Protein AF-A0A2E2HE03-F1 (afdb_monomer)

pLDDT: mean 83.87, std 8.41, range [56.28, 93.88]

Radius of gyration: 14.56 Å; Cα contacts (8 Å, |Δi|>4): 73; chains: 1; bounding box: 34×22×46 Å

Nearest PDB structures (foldseek):
  8pwn-assembly1_A  TM=5.658E-01  e=1.787E+00  Homo sapiens
  6dg6-assembly4_D  TM=5.051E-01  e=2.640E+00  synthetic construct
  5k2a-assembly1_A  TM=6.030E-01  e=4.874E+00  unclassified
  6jzh-assembly1_A  TM=5.263E-01  e=4.610E+00  Homo sapiens

Foldseek 3Di:
DVVVVVVLVVLVVVLVVLVVQLVVLVVQLVPPPDPVSVVVSLVSNLVSLVVVLVCLVVLCPDADVVLSVQLNVLSVVSNDPDQDPVSNVVSVVSNVVSVVNSD

Mean predicted aligned error: 5.61 Å

Secondary structure (DSSP, 8-state):
-HHHHHHHHHHHHHHHHHHHHHHHHHHHHHH-SSHHHHHHHHHHHHHHHHHHHHTHHHHSSSS-HHHHHHHHHHHHHHT-TT--HHHHHHHHH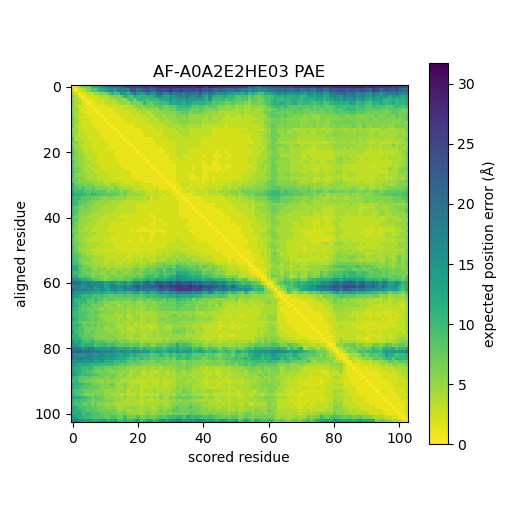HHHHHHHTT-

Sequence (103 aa):
MRLLDSARQQLQQYYLQLMDRLEQAVREYCLAHNESERTDARQRIKDHTRQLVLLEPFYRNEVNPREAEKISRLCALLTRENADTSEYQELLTGFYRSMDRLA

Structure (mmCIF, N/CA/C/O backbone):
data_AF-A0A2E2HE03-F1
#
_entry.id   AF-A0A2E2HE03-F1
#
loop_
_atom_site.group_PDB
_atom_site.id
_atom_site.type_symbol
_atom_site.label_atom_id
_atom_site.label_alt_id
_atom_site.label_comp_id
_atom_site.label_asym_id
_atom_site.label_entity_id
_atom_site.label_seq_id
_atom_site.pdbx_PDB_ins_code
_atom_site.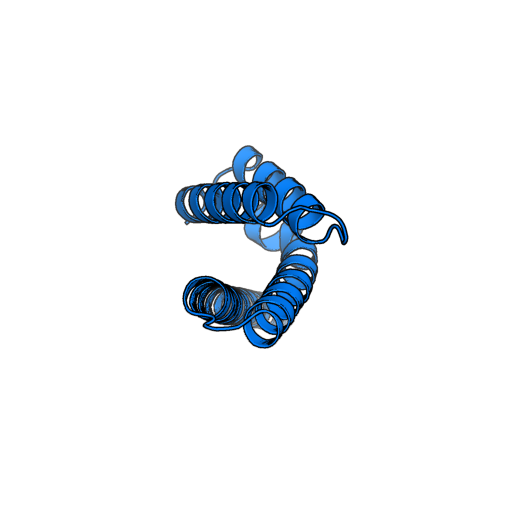Cartn_x
_atom_site.Cartn_y
_atom_site.Cartn_z
_atom_site.occupancy
_atom_site.B_iso_or_equiv
_atom_site.auth_seq_id
_atom_site.auth_comp_id
_atom_site.auth_asym_id
_atom_site.auth_atom_id
_atom_site.pdbx_PDB_model_num
ATOM 1 N N . MET A 1 1 ? 15.807 -4.243 -29.267 1.00 58.00 1 MET A N 1
ATOM 2 C CA . MET A 1 1 ? 15.439 -2.970 -28.605 1.00 58.00 1 MET A CA 1
ATOM 3 C C . MET A 1 1 ? 13.965 -2.892 -28.197 1.00 58.00 1 MET A C 1
ATOM 5 O O . MET A 1 1 ? 13.737 -2.652 -27.029 1.00 58.00 1 MET A O 1
ATOM 9 N N . ARG A 1 2 ? 12.974 -3.217 -29.049 1.00 64.69 2 ARG A N 1
ATOM 10 C CA . ARG A 1 2 ? 11.526 -3.076 -28.727 1.00 64.69 2 ARG A CA 1
ATOM 11 C C . ARG A 1 2 ? 10.994 -3.831 -27.486 1.00 64.69 2 ARG A C 1
ATOM 13 O O . ARG A 1 2 ? 10.009 -3.404 -26.898 1.00 64.69 2 ARG A O 1
ATOM 20 N N . LEU A 1 3 ? 11.620 -4.943 -27.085 1.00 71.00 3 LEU A N 1
ATOM 21 C CA . LEU A 1 3 ? 11.193 -5.733 -25.916 1.00 71.00 3 LEU A CA 1
ATOM 22 C C . LEU A 1 3 ? 11.493 -5.037 -24.579 1.00 71.00 3 LEU A C 1
ATOM 24 O O . LEU A 1 3 ? 10.694 -5.135 -23.653 1.00 71.00 3 LEU A O 1
ATOM 28 N N . LEU A 1 4 ? 12.618 -4.321 -24.487 1.00 74.38 4 LEU A N 1
ATOM 29 C CA . LEU A 1 4 ? 13.007 -3.605 -23.267 1.00 74.38 4 LEU A CA 1
ATOM 30 C C . LEU A 1 4 ? 12.095 -2.398 -23.025 1.00 74.38 4 LEU A C 1
ATOM 32 O O . LEU A 1 4 ? 11.681 -2.164 -21.893 1.00 74.38 4 LEU A O 1
ATOM 36 N N . ASP A 1 5 ? 11.713 -1.696 -24.093 1.00 77.88 5 ASP A N 1
ATOM 37 C CA . ASP A 1 5 ? 10.785 -0.564 -24.019 1.00 77.88 5 ASP A CA 1
ATOM 38 C C . ASP A 1 5 ? 9.381 -1.017 -23.588 1.00 77.88 5 ASP A C 1
ATOM 40 O O . ASP A 1 5 ? 8.773 -0.414 -22.705 1.00 77.88 5 ASP A O 1
ATOM 44 N N . SER A 1 6 ? 8.896 -2.134 -24.145 1.00 82.12 6 SER A N 1
ATOM 45 C CA . SER A 1 6 ? 7.613 -2.731 -23.753 1.00 82.12 6 SER A CA 1
ATOM 46 C C . SER A 1 6 ? 7.614 -3.205 -22.297 1.00 82.12 6 SER A C 1
ATOM 48 O O . SER A 1 6 ? 6.635 -2.988 -21.587 1.00 82.12 6 SER A O 1
ATOM 50 N N . ALA A 1 7 ? 8.698 -3.837 -21.835 1.00 80.75 7 ALA A N 1
ATOM 51 C CA . ALA A 1 7 ? 8.824 -4.273 -20.445 1.00 80.75 7 ALA A CA 1
ATOM 52 C C . ALA A 1 7 ? 8.861 -3.075 -19.480 1.00 80.75 7 ALA A C 1
ATOM 54 O O . ALA A 1 7 ? 8.197 -3.094 -18.445 1.00 80.75 7 ALA A O 1
ATOM 55 N N . ARG A 1 8 ? 9.572 -1.998 -19.843 1.00 80.62 8 ARG A N 1
ATOM 56 C CA . ARG A 1 8 ? 9.620 -0.755 -19.058 1.00 80.62 8 ARG A CA 1
ATOM 57 C C . ARG A 1 8 ? 8.238 -0.109 -18.929 1.00 80.62 8 ARG A C 1
ATOM 59 O O . ARG A 1 8 ? 7.861 0.281 -17.828 1.00 80.62 8 ARG A O 1
ATOM 66 N N . GLN A 1 9 ? 7.469 -0.042 -20.017 1.00 81.81 9 GLN A N 1
ATOM 67 C CA . GLN A 1 9 ? 6.097 0.483 -19.991 1.00 81.81 9 GLN A CA 1
ATOM 68 C C . GLN A 1 9 ? 5.168 -0.361 -19.111 1.00 81.81 9 GLN A C 1
ATOM 70 O O . GLN A 1 9 ? 4.404 0.192 -18.323 1.00 81.81 9 GLN A O 1
ATOM 75 N N . GLN A 1 10 ? 5.254 -1.691 -19.195 1.00 86.06 10 GLN A N 1
ATOM 76 C CA . GLN A 1 10 ? 4.458 -2.589 -18.352 1.00 86.06 10 GLN A CA 1
ATOM 77 C C . GLN A 1 10 ? 4.791 -2.435 -16.865 1.00 86.06 10 GLN A C 1
ATOM 79 O O . GLN A 1 10 ? 3.889 -2.410 -16.033 1.00 86.06 10 GLN A O 1
ATOM 84 N N . LEU A 1 11 ? 6.071 -2.281 -16.525 1.00 83.50 11 LEU A N 1
ATOM 85 C CA . LEU A 1 11 ? 6.506 -2.060 -15.145 1.00 83.50 11 LEU A CA 1
ATOM 86 C C . LEU A 1 11 ? 6.051 -0.702 -14.607 1.00 83.50 11 LEU A C 1
ATOM 88 O O . LEU A 1 11 ? 5.618 -0.617 -13.460 1.00 83.50 11 LEU A O 1
ATOM 92 N N . GLN A 1 12 ? 6.075 0.341 -15.439 1.00 81.88 12 GLN A N 1
ATOM 93 C CA . GLN A 1 12 ? 5.523 1.646 -15.080 1.00 81.88 12 GLN A CA 1
ATOM 94 C C . GLN A 1 12 ? 4.007 1.574 -14.843 1.00 81.88 12 GLN A C 1
ATOM 96 O O . GLN A 1 12 ? 3.515 2.110 -13.854 1.00 81.88 12 GLN A O 1
ATOM 101 N N . GLN A 1 13 ? 3.262 0.879 -15.706 1.00 86.94 13 GLN A N 1
ATOM 102 C CA . GLN A 1 13 ? 1.824 0.663 -15.510 1.00 86.94 13 GLN A CA 1
ATOM 103 C C . GLN A 1 13 ? 1.536 -0.131 -14.234 1.00 86.94 13 GLN A C 1
ATOM 105 O O . GLN A 1 13 ? 0.632 0.225 -13.482 1.00 86.94 13 GLN A O 1
ATOM 110 N N . TYR A 1 14 ? 2.320 -1.176 -13.967 1.00 89.44 14 TYR A N 1
ATOM 111 C CA . TYR A 1 14 ? 2.19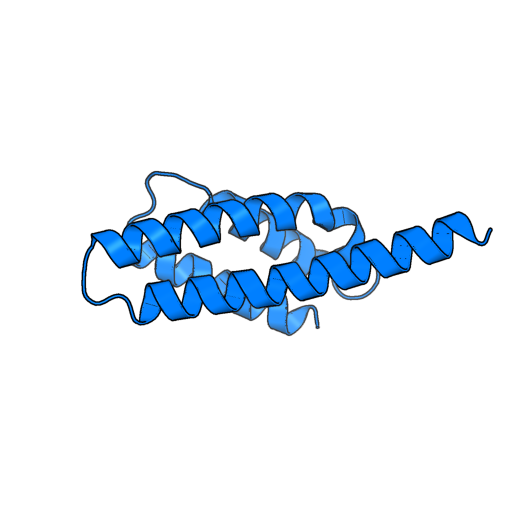7 -1.968 -12.748 1.00 89.44 14 TYR A CA 1
ATOM 112 C C . TYR A 1 14 ? 2.462 -1.129 -11.493 1.00 89.44 14 TYR A C 1
ATOM 114 O O . TYR A 1 14 ? 1.709 -1.228 -10.528 1.00 89.44 14 TYR A O 1
ATOM 122 N N . TYR A 1 15 ? 3.478 -0.262 -11.519 1.00 85.56 15 TYR A N 1
ATOM 123 C CA . TYR A 1 15 ? 3.752 0.684 -10.438 1.00 85.56 15 TYR A CA 1
ATOM 124 C C . TYR A 1 15 ? 2.556 1.606 -10.168 1.00 85.56 15 TYR A C 1
ATOM 126 O O . TYR A 1 15 ? 2.127 1.718 -9.024 1.00 85.56 15 TYR A O 1
ATOM 134 N N . LEU A 1 16 ? 1.973 2.212 -11.209 1.00 85.50 16 LEU A N 1
ATOM 135 C CA . LEU A 1 16 ? 0.811 3.096 -11.054 1.00 85.50 16 LEU A CA 1
ATOM 136 C C . LEU A 1 16 ? -0.391 2.349 -10.458 1.00 85.50 16 LEU A C 1
ATOM 138 O O . LEU A 1 16 ? -0.972 2.797 -9.476 1.00 85.50 16 LEU A O 1
ATOM 142 N N . GLN A 1 17 ? -0.695 1.156 -10.975 1.00 90.81 17 GLN A N 1
ATOM 143 C CA . GLN A 1 17 ? -1.766 0.312 -10.433 1.00 90.81 17 GLN A CA 1
ATOM 144 C C . GLN A 1 17 ? -1.518 -0.095 -8.978 1.00 90.81 17 GLN A C 1
ATOM 146 O O . GLN A 1 17 ? -2.460 -0.228 -8.196 1.00 90.81 17 GLN A O 1
ATOM 151 N N . LEU A 1 18 ? -0.261 -0.341 -8.611 1.00 90.88 18 LEU A N 1
ATOM 152 C CA . LEU A 1 18 ? 0.107 -0.674 -7.244 1.00 90.88 18 LEU A CA 1
ATOM 153 C C . LEU A 1 18 ? -0.096 0.519 -6.307 1.00 90.88 18 LEU A C 1
ATOM 155 O O . LEU A 1 18 ? -0.604 0.328 -5.203 1.00 90.88 18 LEU A O 1
ATOM 159 N N . MET A 1 19 ? 0.253 1.727 -6.752 1.00 85.88 19 MET A N 1
ATOM 160 C CA . MET A 1 19 ? 0.014 2.956 -5.997 1.00 85.88 19 MET A CA 1
ATOM 161 C C . MET A 1 19 ? -1.480 3.200 -5.769 1.00 85.88 19 MET A C 1
ATOM 163 O O . MET A 1 19 ? -1.869 3.431 -4.627 1.00 85.88 19 MET A O 1
ATOM 167 N N . ASP A 1 20 ? -2.320 3.028 -6.795 1.00 89.94 20 ASP A N 1
ATOM 168 C CA . ASP A 1 20 ? -3.779 3.162 -6.665 1.00 89.94 20 ASP A CA 1
ATOM 169 C C . ASP A 1 20 ? -4.358 2.163 -5.648 1.00 89.94 20 ASP A C 1
ATOM 171 O O . ASP A 1 20 ? -5.173 2.510 -4.790 1.00 89.94 20 ASP A O 1
ATOM 175 N N . ARG A 1 21 ? -3.915 0.898 -5.705 1.00 93.06 21 ARG A N 1
ATOM 176 C CA . ARG A 1 21 ? -4.345 -0.149 -4.760 1.00 93.06 21 ARG A CA 1
ATOM 177 C C . ARG A 1 21 ? -3.902 0.147 -3.333 1.00 93.06 21 ARG A C 1
ATOM 179 O O . ARG A 1 21 ? -4.646 -0.114 -2.389 1.00 93.06 21 ARG A O 1
ATOM 186 N N . LEU A 1 22 ? -2.694 0.676 -3.173 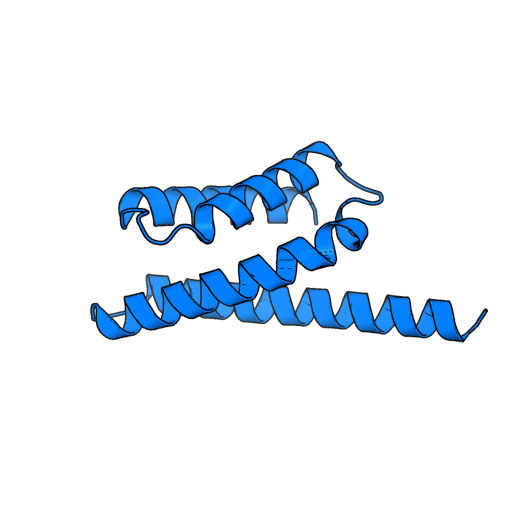1.00 90.25 22 LEU A N 1
ATOM 187 C CA . LEU A 1 22 ? -2.145 1.045 -1.878 1.00 90.25 22 LEU A CA 1
ATOM 188 C C . LEU A 1 22 ? -2.889 2.252 -1.284 1.00 90.25 22 LEU A C 1
ATOM 190 O O . LEU A 1 22 ? -3.227 2.223 -0.100 1.00 90.25 22 LEU A O 1
ATOM 194 N N . GLU A 1 23 ? -3.239 3.247 -2.101 1.00 88.12 23 GLU A N 1
ATOM 195 C CA . GLU A 1 23 ? -4.086 4.371 -1.688 1.00 88.12 23 GLU A CA 1
ATOM 196 C C . GLU A 1 23 ? -5.476 3.899 -1.252 1.00 88.12 23 GLU A C 1
ATOM 198 O O . GLU A 1 23 ? -5.952 4.266 -0.174 1.00 88.12 23 GLU A O 1
ATOM 203 N N . GLN A 1 24 ? -6.099 3.022 -2.040 1.00 91.88 24 GLN A N 1
ATOM 204 C CA . GLN A 1 24 ? -7.396 2.442 -1.711 1.00 91.88 24 GLN A CA 1
ATOM 205 C C . GLN A 1 24 ? -7.356 1.663 -0.388 1.00 91.88 24 GLN A C 1
ATOM 207 O O . GLN A 1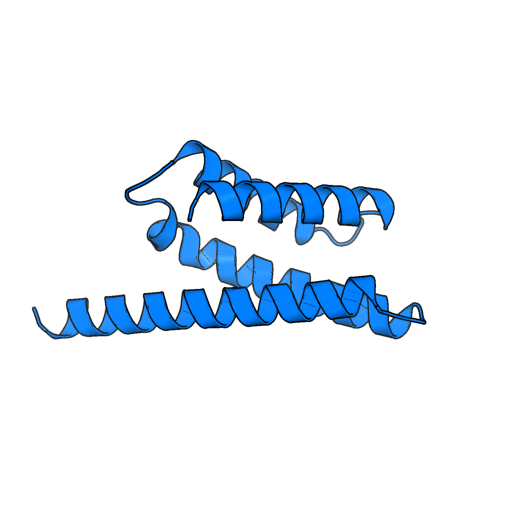 24 ? -8.197 1.888 0.482 1.00 91.88 24 GLN A O 1
ATOM 212 N N . ALA A 1 25 ? -6.352 0.804 -0.189 1.00 92.44 25 ALA A N 1
ATOM 213 C CA . ALA A 1 25 ? -6.205 0.034 1.046 1.00 92.4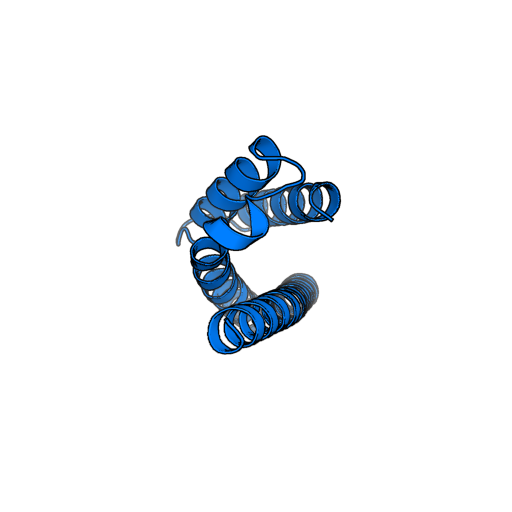4 25 ALA A CA 1
ATOM 214 C C . ALA A 1 25 ? -5.999 0.938 2.277 1.00 92.44 25 ALA A C 1
ATOM 216 O O . ALA A 1 25 ? -6.484 0.632 3.365 1.00 92.44 25 ALA A O 1
ATOM 217 N N . VAL A 1 26 ? -5.321 2.076 2.114 1.00 88.94 26 VAL A N 1
ATOM 218 C CA . VAL A 1 26 ? -5.141 3.057 3.195 1.00 88.94 26 VAL A CA 1
ATOM 219 C C . VAL A 1 26 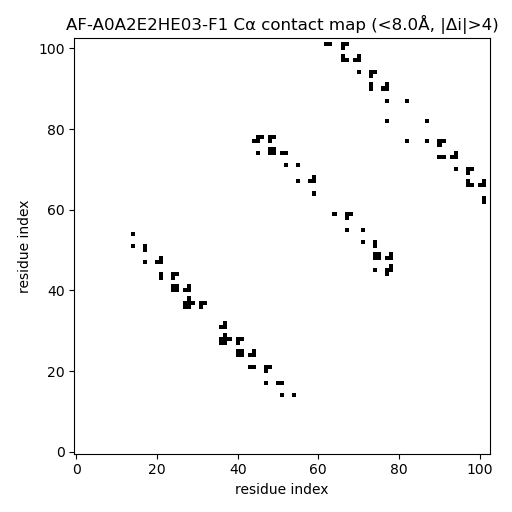? -6.426 3.814 3.494 1.00 88.94 26 VAL A C 1
ATOM 221 O O . VAL A 1 26 ? -6.760 3.983 4.665 1.00 88.94 26 VAL A O 1
ATOM 224 N N . ARG A 1 27 ? -7.190 4.212 2.472 1.00 89.75 27 ARG A N 1
ATOM 225 C CA . ARG A 1 27 ? -8.522 4.804 2.675 1.00 89.75 27 ARG A CA 1
ATOM 226 C C . ARG A 1 27 ? -9.429 3.850 3.448 1.00 89.75 27 ARG A C 1
ATOM 228 O O . ARG A 1 27 ? -10.066 4.268 4.409 1.00 89.75 27 ARG A O 1
ATOM 235 N N . GLU A 1 28 ? -9.430 2.570 3.087 1.00 92.69 28 GLU A N 1
ATOM 236 C CA . GLU A 1 28 ? -10.180 1.529 3.796 1.00 92.69 28 GLU A CA 1
ATOM 237 C C . GLU A 1 28 ? -9.706 1.363 5.244 1.00 92.69 28 GLU A C 1
ATOM 239 O O . GLU A 1 28 ? -10.531 1.282 6.147 1.00 92.69 28 GLU A O 1
ATOM 244 N N . TYR A 1 29 ? -8.395 1.398 5.496 1.00 90.50 29 TYR A N 1
ATOM 245 C CA . TYR A 1 29 ? -7.845 1.350 6.854 1.00 90.50 29 TYR A CA 1
ATOM 246 C C . TYR A 1 29 ? -8.297 2.543 7.713 1.00 90.50 29 TYR A C 1
ATOM 248 O O . TYR A 1 29 ? -8.634 2.374 8.886 1.00 90.50 29 TYR A O 1
ATOM 256 N N . CYS A 1 30 ? -8.322 3.748 7.136 1.00 87.50 30 CYS A N 1
ATOM 257 C CA . CYS A 1 30 ? -8.755 4.968 7.818 1.00 87.50 30 CYS A CA 1
ATOM 258 C C . CYS A 1 30 ? -10.268 5.013 8.068 1.00 87.50 30 CYS A C 1
ATOM 260 O O . CYS A 1 30 ? -10.696 5.570 9.078 1.00 87.50 30 CYS A O 1
ATOM 262 N N . LEU A 1 31 ? -11.065 4.455 7.155 1.00 91.44 31 LEU A N 1
ATOM 263 C CA . LEU A 1 31 ? -12.528 4.455 7.231 1.00 91.44 31 LEU A CA 1
ATOM 264 C C . LEU A 1 31 ? -13.103 3.227 7.949 1.00 91.44 31 LEU A C 1
ATOM 266 O O . LEU A 1 31 ? -14.296 3.219 8.232 1.00 91.44 31 LEU A O 1
ATOM 270 N N . ALA A 1 32 ? -12.279 2.223 8.261 1.00 92.56 32 ALA A N 1
ATOM 271 C CA . ALA A 1 32 ? -12.698 1.000 8.935 1.00 92.56 32 ALA A CA 1
ATOM 272 C C . ALA A 1 32 ? -13.478 1.290 10.228 1.00 92.56 32 ALA A C 1
ATOM 274 O O . ALA A 1 32 ? -13.005 2.002 11.124 1.00 92.56 32 ALA A O 1
ATOM 275 N N . HIS A 1 33 ? -14.661 0.691 10.336 1.00 91.44 33 HIS A N 1
ATOM 276 C CA . HIS A 1 33 ? -15.579 0.867 11.460 1.00 91.44 33 HIS A CA 1
ATOM 277 C C . HIS A 1 33 ? -15.395 -0.197 12.544 1.00 91.44 33 HIS A C 1
ATOM 279 O O . HIS A 1 33 ? -15.872 -0.029 13.667 1.00 91.44 33 HIS A O 1
ATOM 285 N N . ASN A 1 34 ? -14.697 -1.287 12.226 1.00 92.31 34 ASN A N 1
ATOM 286 C CA . ASN A 1 34 ? -14.388 -2.361 13.159 1.00 92.31 34 ASN A CA 1
ATOM 287 C C . ASN A 1 34 ? -12.948 -2.871 12.993 1.00 92.31 34 ASN A C 1
ATOM 289 O O . ASN A 1 34 ? -12.248 -2.562 12.027 1.00 92.31 34 ASN A O 1
ATOM 293 N N . GLU A 1 35 ? -12.504 -3.661 13.971 1.00 89.00 35 GLU A N 1
ATOM 294 C CA . GLU A 1 35 ? -11.131 -4.171 14.016 1.00 89.00 35 GLU A CA 1
ATOM 295 C C . GLU A 1 35 ? -10.838 -5.176 12.891 1.00 89.00 35 GLU A C 1
ATOM 297 O O . GLU A 1 35 ? -9.702 -5.261 12.428 1.00 89.00 35 GLU A O 1
ATOM 302 N N . SER A 1 36 ? -11.856 -5.894 12.399 1.00 91.88 36 SER A N 1
ATOM 303 C CA . SER A 1 36 ? -11.702 -6.847 11.292 1.00 91.88 36 SER A CA 1
ATOM 304 C C . SER A 1 36 ? -11.367 -6.121 9.991 1.00 91.88 36 SER A C 1
ATOM 306 O O . SER A 1 36 ? -10.349 -6.411 9.374 1.00 91.88 36 SER A O 1
ATOM 308 N N . GLU A 1 37 ? -12.164 -5.115 9.621 1.00 92.38 37 GLU A N 1
ATOM 309 C CA . GLU A 1 37 ? -11.939 -4.270 8.441 1.00 92.38 37 GLU A CA 1
ATOM 310 C C . GLU A 1 37 ? -10.572 -3.587 8.494 1.00 92.38 37 GLU A C 1
ATOM 312 O O . GLU A 1 37 ? -9.845 -3.541 7.498 1.00 92.38 37 GLU A O 1
ATOM 317 N N . ARG A 1 38 ? -10.197 -3.088 9.679 1.00 89.81 38 ARG A N 1
ATOM 318 C CA . ARG A 1 38 ? -8.896 -2.459 9.899 1.00 89.81 38 ARG A CA 1
ATOM 319 C C . ARG A 1 38 ? -7.758 -3.458 9.708 1.00 89.81 38 ARG A C 1
ATOM 321 O O . ARG A 1 38 ? -6.766 -3.124 9.062 1.00 89.81 38 ARG A O 1
ATOM 328 N N . THR A 1 39 ? -7.902 -4.673 10.230 1.00 90.38 39 THR A N 1
ATOM 329 C CA . THR A 1 39 ? -6.916 -5.752 10.085 1.00 90.38 39 THR A CA 1
ATOM 330 C C . THR A 1 39 ? -6.770 -6.185 8.626 1.00 90.38 39 THR A C 1
ATOM 332 O O . THR A 1 39 ? -5.647 -6.292 8.132 1.00 90.38 39 THR A O 1
ATOM 335 N N . ASP A 1 40 ? -7.878 -6.340 7.902 1.00 92.94 40 ASP A N 1
ATOM 336 C CA . ASP A 1 40 ? -7.879 -6.714 6.484 1.00 92.94 40 ASP A CA 1
ATOM 337 C C . ASP A 1 40 ? -7.224 -5.634 5.615 1.00 92.94 40 ASP A C 1
ATOM 339 O O . ASP A 1 40 ? -6.352 -5.918 4.787 1.00 92.94 40 ASP A O 1
ATOM 343 N N . ALA A 1 41 ? -7.595 -4.369 5.828 1.00 91.94 41 ALA A N 1
ATOM 344 C CA . ALA A 1 41 ? -6.981 -3.237 5.145 1.00 91.94 41 ALA A CA 1
ATOM 345 C C . ALA A 1 41 ? -5.481 -3.134 5.460 1.00 91.94 41 ALA A C 1
ATOM 347 O O . ALA A 1 41 ? -4.665 -2.977 4.551 1.00 91.94 41 ALA A O 1
ATOM 348 N N . ARG A 1 42 ? -5.092 -3.323 6.727 1.00 90.94 42 ARG A N 1
ATOM 349 C CA . ARG A 1 42 ? -3.688 -3.374 7.155 1.00 90.94 42 ARG A CA 1
ATOM 350 C C . ARG A 1 42 ? -2.916 -4.479 6.442 1.00 90.94 42 ARG A C 1
ATOM 352 O O . ARG A 1 42 ? -1.789 -4.253 6.002 1.00 90.94 42 ARG A O 1
ATOM 359 N N . GLN A 1 43 ? -3.508 -5.660 6.295 1.00 91.44 43 GLN A N 1
ATOM 360 C CA . GLN A 1 43 ? -2.871 -6.768 5.594 1.00 91.44 43 GLN A CA 1
ATOM 361 C C . GLN A 1 43 ? -2.678 -6.456 4.102 1.00 91.44 43 GLN A C 1
ATOM 363 O O . GLN A 1 43 ? -1.579 -6.649 3.583 1.00 91.44 43 GLN A O 1
ATOM 368 N N . ARG A 1 44 ? -3.672 -5.850 3.438 1.00 93.88 44 ARG A N 1
ATOM 369 C CA . ARG A 1 44 ? -3.524 -5.370 2.050 1.00 93.88 44 ARG A CA 1
ATOM 370 C C . ARG A 1 44 ? -2.412 -4.334 1.901 1.00 93.88 44 ARG A C 1
ATOM 372 O O . ARG A 1 44 ? -1.601 -4.441 0.985 1.00 93.88 44 ARG A O 1
ATOM 379 N N . ILE A 1 45 ? -2.312 -3.373 2.822 1.00 91.75 45 ILE A N 1
ATOM 380 C CA . ILE A 1 45 ? -1.215 -2.391 2.833 1.00 91.75 45 ILE A CA 1
ATOM 381 C C . ILE A 1 45 ? 0.139 -3.099 2.947 1.00 91.75 45 ILE A C 1
ATOM 383 O O . ILE A 1 45 ? 1.071 -2.768 2.211 1.00 91.75 45 ILE A O 1
ATOM 387 N N . LYS A 1 46 ? 0.269 -4.095 3.834 1.00 91.19 46 LYS A N 1
ATOM 388 C CA . LYS A 1 46 ? 1.500 -4.896 3.970 1.00 91.19 46 LYS A CA 1
ATOM 389 C C . LYS A 1 46 ? 1.849 -5.612 2.668 1.00 91.19 46 LYS A C 1
ATOM 391 O O . LYS A 1 46 ? 3.007 -5.610 2.257 1.00 91.19 46 LYS A O 1
ATOM 396 N N . ASP A 1 47 ? 0.869 -6.197 1.996 1.00 92.31 47 ASP A N 1
ATOM 397 C CA . ASP A 1 47 ? 1.116 -6.936 0.759 1.00 92.31 47 ASP A CA 1
ATOM 398 C C . ASP A 1 47 ? 1.485 -6.004 -0.404 1.00 92.31 47 ASP A C 1
ATOM 400 O O . ASP A 1 47 ? 2.424 -6.288 -1.151 1.00 92.31 47 ASP A O 1
ATOM 404 N N . HIS A 1 48 ? 0.841 -4.840 -0.512 1.00 92.44 48 HIS A N 1
ATOM 405 C CA . HIS A 1 48 ? 1.180 -3.836 -1.522 1.00 92.44 48 HIS A CA 1
ATOM 406 C C . HIS A 1 48 ? 2.540 -3.176 -1.265 1.00 92.44 48 HIS A C 1
ATOM 408 O O . HIS A 1 48 ? 3.329 -3.012 -2.194 1.00 92.44 48 HIS A O 1
ATOM 414 N N . THR A 1 49 ? 2.881 -2.871 -0.010 1.00 90.06 49 THR A N 1
ATOM 415 C CA . THR A 1 49 ? 4.210 -2.332 0.335 1.00 90.06 49 THR A CA 1
ATOM 416 C C . THR A 1 49 ? 5.333 -3.338 0.070 1.00 90.06 49 THR A C 1
ATOM 418 O O . THR A 1 49 ? 6.394 -2.937 -0.402 1.00 90.06 49 THR A O 1
ATOM 421 N N . ARG A 1 50 ? 5.109 -4.648 0.270 1.00 89.38 50 ARG A N 1
ATOM 422 C CA . ARG A 1 50 ? 6.062 -5.701 -0.148 1.00 89.38 50 ARG A CA 1
ATOM 423 C C . ARG A 1 50 ? 6.302 -5.694 -1.653 1.00 89.38 50 ARG A C 1
ATOM 425 O O . ARG A 1 50 ? 7.446 -5.789 -2.088 1.00 89.38 50 ARG A O 1
ATOM 432 N N . GLN A 1 51 ? 5.235 -5.576 -2.442 1.00 90.19 51 GLN A N 1
ATOM 433 C CA . GLN A 1 51 ? 5.340 -5.491 -3.900 1.00 90.19 51 GLN A CA 1
ATOM 434 C C . GLN A 1 51 ? 6.080 -4.221 -4.334 1.00 90.19 51 GLN A C 1
ATOM 436 O O . GLN A 1 51 ? 6.865 -4.274 -5.277 1.00 90.19 51 GLN A O 1
ATOM 441 N N . LEU A 1 52 ? 5.886 -3.107 -3.623 1.00 86.62 52 LEU A N 1
ATOM 442 C CA . LEU A 1 52 ? 6.532 -1.837 -3.942 1.00 86.62 52 LEU A CA 1
ATOM 443 C C . LEU A 1 52 ? 8.049 -1.908 -3.748 1.00 86.62 52 LEU A C 1
ATOM 445 O O . LEU A 1 52 ? 8.782 -1.431 -4.603 1.00 86.62 52 LEU A O 1
ATOM 449 N N . VAL A 1 53 ? 8.536 -2.583 -2.701 1.00 85.12 53 VAL A N 1
ATOM 450 C CA . VAL A 1 53 ? 9.984 -2.781 -2.479 1.00 85.12 53 VAL A CA 1
ATOM 451 C C . VAL A 1 53 ? 10.659 -3.476 -3.666 1.00 85.12 53 VAL A C 1
ATOM 453 O O . VAL A 1 53 ? 11.795 -3.152 -4.002 1.00 85.12 53 VAL A O 1
ATOM 456 N N . LEU A 1 54 ? 9.966 -4.394 -4.349 1.00 84.88 54 LEU A N 1
ATOM 457 C CA . LEU A 1 54 ? 10.501 -5.062 -5.544 1.00 84.88 54 LEU A CA 1
ATOM 458 C C . LEU A 1 54 ? 10.658 -4.107 -6.737 1.00 84.88 54 LEU A C 1
ATOM 460 O O . LEU A 1 54 ? 11.433 -4.383 -7.651 1.00 84.88 54 LEU A O 1
ATOM 464 N N . LEU A 1 55 ? 9.931 -2.989 -6.726 1.00 82.38 55 LEU A N 1
ATOM 465 C CA . LEU A 1 55 ? 9.995 -1.947 -7.745 1.00 82.38 55 LEU A CA 1
ATOM 466 C C . LEU A 1 55 ? 11.007 -0.843 -7.405 1.00 82.38 55 LEU A C 1
ATOM 468 O O . LEU A 1 55 ? 11.169 0.073 -8.208 1.00 82.38 55 LEU A O 1
ATOM 472 N N . GLU A 1 56 ? 11.723 -0.937 -6.276 1.00 80.25 56 GLU A N 1
ATOM 473 C CA . GLU A 1 56 ? 12.743 0.043 -5.864 1.00 80.25 56 GLU A CA 1
ATOM 474 C C . GLU A 1 56 ? 13.729 0.413 -6.967 1.00 80.25 56 GLU A C 1
ATOM 476 O O . GLU A 1 56 ? 13.869 1.608 -7.230 1.00 80.25 56 GLU A O 1
ATOM 481 N N . PRO A 1 57 ? 14.310 -0.536 -7.721 1.00 78.06 57 PRO A N 1
ATOM 482 C CA . PRO A 1 57 ? 15.245 -0.197 -8.791 1.00 78.06 57 PRO A CA 1
ATOM 483 C C . PRO A 1 57 ? 14.643 0.684 -9.899 1.00 78.06 57 PRO A C 1
ATOM 485 O O . PRO A 1 57 ? 15.385 1.334 -10.638 1.00 78.06 57 PRO A O 1
ATOM 488 N N . PHE A 1 58 ? 13.312 0.714 -10.033 1.00 72.94 58 PHE A N 1
ATOM 489 C CA . PHE A 1 58 ? 12.603 1.480 -11.058 1.00 72.94 58 PHE A CA 1
ATOM 490 C C . PHE A 1 58 ? 12.285 2.908 -10.626 1.00 72.94 58 PHE A C 1
ATOM 492 O O . PHE A 1 58 ? 12.365 3.801 -11.463 1.00 72.94 58 PHE A O 1
ATOM 499 N N . TYR A 1 59 ? 11.973 3.138 -9.347 1.00 69.44 59 TYR A N 1
ATOM 500 C CA . TYR A 1 59 ? 11.706 4.485 -8.822 1.00 69.44 59 TYR A CA 1
ATOM 501 C C . TYR A 1 59 ? 12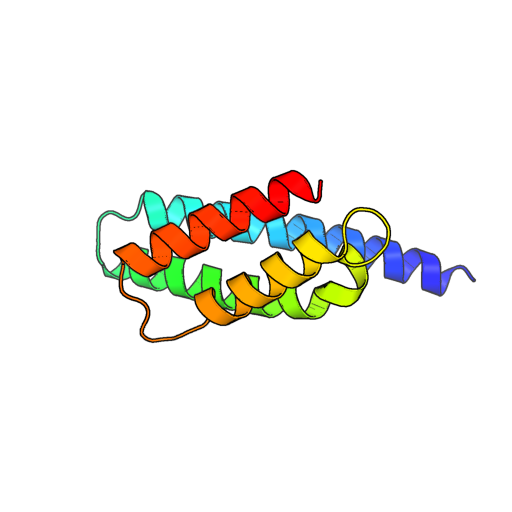.922 5.130 -8.140 1.00 69.44 59 TYR A C 1
ATOM 503 O O . TYR A 1 59 ? 12.932 6.333 -7.889 1.00 69.44 59 TYR A O 1
ATOM 511 N N . ARG A 1 60 ? 13.983 4.361 -7.859 1.00 72.62 60 ARG A N 1
ATOM 512 C CA . ARG A 1 60 ? 15.268 4.885 -7.363 1.00 72.62 60 ARG A CA 1
ATOM 513 C C . ARG A 1 60 ? 15.986 5.741 -8.409 1.00 72.62 60 ARG A C 1
ATOM 515 O O . ARG A 1 60 ? 16.796 6.596 -8.049 1.00 72.62 60 ARG A O 1
ATOM 522 N N . ASN A 1 61 ? 15.712 5.506 -9.692 1.00 59.34 61 ASN A N 1
ATOM 523 C CA . ASN A 1 61 ? 16.402 6.169 -10.789 1.00 59.34 61 ASN A CA 1
ATOM 524 C C . ASN A 1 61 ? 15.709 7.485 -11.192 1.00 59.34 61 ASN A C 1
ATOM 526 O O . ASN A 1 61 ? 14.540 7.497 -11.558 1.00 59.34 61 ASN A O 1
ATOM 530 N N . GLU A 1 62 ? 16.517 8.554 -11.158 1.00 56.28 62 GLU A N 1
ATOM 531 C CA . GLU A 1 62 ? 16.387 9.892 -11.774 1.00 56.28 62 GLU A CA 1
ATOM 532 C C . GLU A 1 62 ? 16.015 11.108 -10.896 1.00 56.28 62 GLU A C 1
ATOM 534 O O . GLU A 1 62 ? 16.510 12.187 -11.211 1.00 56.28 62 GLU A O 1
ATOM 539 N N . VAL A 1 63 ? 15.296 10.998 -9.765 1.00 57.19 63 VAL A N 1
ATOM 540 C CA . VAL A 1 63 ? 14.807 12.217 -9.055 1.00 57.19 63 VAL A CA 1
ATOM 541 C C . VAL A 1 63 ? 15.386 12.427 -7.648 1.00 57.19 63 VAL A C 1
ATOM 543 O O . VAL A 1 63 ? 15.908 13.504 -7.358 1.00 57.19 63 VAL A O 1
ATOM 546 N N . ASN A 1 64 ? 15.339 11.430 -6.749 1.00 71.69 64 ASN A N 1
ATOM 547 C CA . ASN A 1 64 ? 15.835 11.606 -5.374 1.00 71.69 64 ASN A CA 1
ATOM 548 C C . ASN A 1 64 ? 16.188 10.275 -4.666 1.00 71.69 64 ASN A C 1
ATOM 550 O O . ASN A 1 64 ? 15.335 9.671 -4.008 1.00 71.69 64 ASN A O 1
ATOM 554 N N . PRO A 1 65 ? 17.460 9.832 -4.714 1.00 79.31 65 PRO A N 1
ATOM 555 C CA . PRO A 1 65 ? 17.900 8.569 -4.111 1.00 79.31 65 PRO A CA 1
ATOM 556 C C . PRO A 1 65 ? 17.646 8.467 -2.601 1.00 79.31 65 PRO A C 1
ATOM 558 O O . PRO A 1 65 ? 17.445 7.371 -2.082 1.00 79.31 65 PRO A O 1
ATOM 561 N N . ARG A 1 66 ? 17.645 9.602 -1.885 1.00 82.31 66 ARG A N 1
ATOM 562 C CA . ARG A 1 66 ? 17.406 9.636 -0.433 1.00 82.31 66 ARG A CA 1
ATOM 563 C C . ARG A 1 66 ? 15.948 9.354 -0.088 1.00 82.31 66 ARG A C 1
ATOM 565 O O . ARG A 1 66 ? 15.682 8.658 0.887 1.00 82.31 66 ARG A O 1
ATOM 572 N N . GLU A 1 67 ? 15.012 9.889 -0.870 1.00 82.19 67 GLU A N 1
ATOM 573 C CA . GLU A 1 67 ? 13.584 9.620 -0.662 1.00 82.19 67 GLU A CA 1
ATOM 574 C C . GLU A 1 67 ? 13.235 8.186 -1.084 1.00 82.19 67 GLU A C 1
ATOM 576 O O . GLU A 1 67 ? 12.519 7.512 -0.349 1.00 82.19 67 GLU A O 1
ATOM 581 N N . ALA A 1 68 ? 13.840 7.656 -2.155 1.00 81.38 68 ALA A N 1
ATOM 582 C CA . ALA A 1 68 ? 13.704 6.242 -2.523 1.00 81.38 68 ALA A CA 1
ATOM 583 C C . ALA A 1 68 ? 14.180 5.295 -1.403 1.00 81.38 68 ALA A C 1
ATOM 585 O O . ALA A 1 68 ? 13.478 4.351 -1.039 1.00 81.38 68 ALA A O 1
ATOM 586 N N . GLU A 1 69 ? 15.336 5.574 -0.790 1.00 84.81 69 GLU A N 1
ATOM 587 C CA . GLU A 1 69 ? 15.832 4.801 0.355 1.00 84.81 69 GLU A CA 1
ATOM 588 C C . GLU A 1 69 ? 14.893 4.904 1.568 1.00 84.81 69 GLU A C 1
ATOM 590 O O . GLU A 1 69 ? 14.634 3.913 2.259 1.00 84.81 69 GLU A O 1
ATOM 595 N N . LYS A 1 70 ? 14.352 6.099 1.826 1.00 86.31 70 LYS A N 1
ATOM 596 C CA . LYS A 1 70 ? 13.402 6.335 2.915 1.00 86.31 70 LYS A CA 1
ATOM 597 C C . LYS A 1 70 ? 12.089 5.578 2.703 1.00 86.31 70 LYS A C 1
ATOM 599 O O . LYS A 1 70 ? 11.607 4.965 3.654 1.00 86.31 70 LYS A O 1
ATOM 604 N N . ILE A 1 71 ? 11.558 5.554 1.481 1.00 85.19 71 ILE A N 1
ATOM 605 C CA . ILE A 1 71 ? 10.385 4.754 1.098 1.00 85.19 71 ILE A CA 1
ATOM 606 C C . ILE A 1 71 ? 10.646 3.276 1.380 1.00 85.19 71 ILE A C 1
ATOM 608 O O . ILE A 1 71 ? 9.863 2.646 2.084 1.00 85.19 71 ILE A O 1
ATOM 612 N N . SER A 1 72 ? 11.785 2.739 0.941 1.00 85.44 72 SER A N 1
ATOM 613 C CA . SER A 1 72 ? 12.134 1.331 1.162 1.00 85.44 72 SER A CA 1
ATOM 614 C C . SER A 1 72 ? 12.238 0.968 2.646 1.00 85.44 72 SER A C 1
ATOM 616 O O . SER A 1 72 ? 11.760 -0.088 3.065 1.00 85.44 72 SER A O 1
ATOM 618 N N . ARG A 1 73 ? 12.798 1.862 3.473 1.00 87.12 73 ARG A N 1
ATOM 619 C CA . ARG A 1 73 ? 12.819 1.694 4.937 1.00 87.12 73 ARG A CA 1
ATOM 620 C C . ARG A 1 73 ? 11.411 1.710 5.531 1.00 87.12 73 ARG A C 1
ATOM 622 O O . ARG A 1 73 ? 11.098 0.864 6.363 1.00 87.12 73 ARG A O 1
ATOM 629 N N . LEU A 1 74 ? 10.561 2.640 5.100 1.00 87.25 74 LEU A N 1
ATOM 630 C CA . LEU A 1 74 ? 9.180 2.745 5.572 1.00 87.25 74 LEU A CA 1
ATOM 631 C C . LEU A 1 74 ? 8.343 1.532 5.156 1.00 87.25 74 LEU A C 1
ATOM 633 O O . LEU A 1 74 ? 7.604 1.015 5.986 1.00 87.25 74 LEU A O 1
ATOM 637 N N . CYS A 1 75 ? 8.520 1.004 3.943 1.00 87.25 75 CYS A N 1
ATOM 638 C CA . CYS A 1 75 ? 7.910 -0.261 3.534 1.00 87.25 75 CYS A CA 1
ATOM 639 C C . CYS A 1 75 ? 8.348 -1.413 4.444 1.00 87.25 75 CYS A C 1
ATOM 641 O O . CYS A 1 75 ? 7.502 -2.154 4.937 1.00 87.25 75 CYS A O 1
ATOM 643 N N . ALA A 1 76 ? 9.646 -1.543 4.740 1.00 86.12 76 ALA A N 1
ATOM 644 C CA . ALA A 1 76 ? 10.128 -2.585 5.648 1.00 86.12 76 ALA A CA 1
ATOM 645 C C . ALA A 1 76 ? 9.484 -2.477 7.044 1.00 86.12 76 ALA A C 1
ATOM 647 O O . ALA A 1 76 ? 9.071 -3.487 7.615 1.00 86.12 76 ALA A O 1
ATOM 648 N N . LEU A 1 77 ? 9.326 -1.258 7.567 1.00 87.38 77 LEU A N 1
ATOM 649 C CA . LEU A 1 77 ? 8.664 -1.012 8.851 1.00 87.38 77 LEU A CA 1
ATOM 650 C C . LEU A 1 77 ? 7.158 -1.309 8.798 1.00 87.38 77 LEU A C 1
ATOM 652 O O . LEU A 1 77 ? 6.653 -1.998 9.681 1.00 87.38 77 LEU A O 1
ATOM 656 N N . LEU A 1 78 ? 6.459 -0.889 7.739 1.00 86.25 78 LEU A N 1
ATOM 657 C CA . LEU A 1 78 ? 5.030 -1.159 7.529 1.00 86.25 78 LEU A CA 1
ATOM 658 C C . LEU A 1 78 ? 4.724 -2.656 7.416 1.00 86.25 78 LEU A C 1
ATOM 660 O O . LEU A 1 78 ? 3.629 -3.086 7.765 1.00 86.25 78 LEU A O 1
ATOM 664 N N . THR A 1 79 ? 5.686 -3.468 6.975 1.00 84.75 79 THR A N 1
ATOM 665 C CA . THR A 1 79 ? 5.513 -4.925 6.883 1.00 84.75 79 THR A CA 1
ATOM 666 C C . THR A 1 79 ? 5.688 -5.673 8.206 1.00 84.75 79 THR A C 1
ATOM 668 O O . THR A 1 79 ? 5.375 -6.867 8.259 1.00 84.75 79 THR A O 1
ATOM 671 N N . ARG A 1 80 ? 6.133 -5.004 9.280 1.00 83.69 80 ARG A N 1
ATOM 672 C CA . ARG A 1 80 ? 6.280 -5.618 10.608 1.00 83.69 80 ARG A CA 1
ATOM 673 C C . ARG A 1 80 ? 4.923 -6.024 11.182 1.00 83.69 80 ARG A C 1
A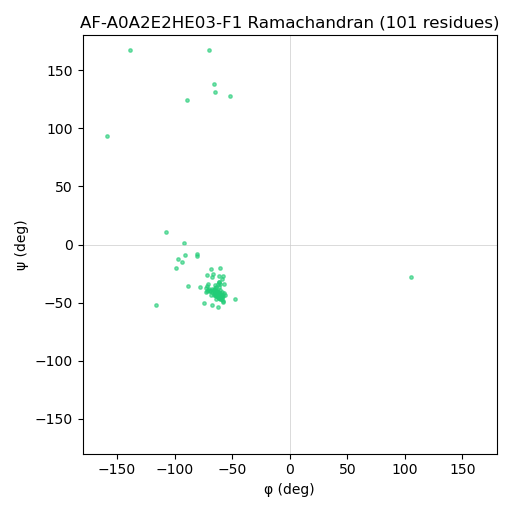TOM 675 O O . ARG A 1 80 ? 3.943 -5.287 11.095 1.00 83.69 80 ARG A O 1
ATOM 682 N N . GLU A 1 81 ? 4.874 -7.203 11.797 1.00 69.62 81 GLU A N 1
ATOM 683 C CA . GLU A 1 81 ? 3.638 -7.752 12.374 1.00 69.62 81 GLU A CA 1
ATOM 684 C C . GLU A 1 81 ? 3.191 -7.034 13.650 1.00 69.62 81 GLU A C 1
ATOM 686 O O . GLU A 1 81 ? 1.995 -6.955 13.904 1.00 69.62 81 GLU A O 1
ATOM 691 N N . ASN A 1 82 ? 4.125 -6.432 14.391 1.00 69.12 82 ASN A N 1
ATOM 692 C CA . ASN A 1 82 ? 3.877 -5.977 15.763 1.00 69.12 82 ASN A CA 1
ATOM 693 C C . ASN A 1 82 ? 3.766 -4.455 15.928 1.00 69.12 82 ASN A C 1
ATOM 695 O O . ASN A 1 82 ? 3.791 -3.991 17.062 1.00 69.12 82 ASN A O 1
ATOM 699 N N . ALA A 1 83 ? 3.681 -3.672 14.845 1.00 72.75 83 ALA A N 1
ATOM 700 C CA . ALA A 1 83 ? 3.510 -2.225 15.001 1.00 72.75 83 ALA A CA 1
ATOM 701 C C . ALA A 1 83 ? 2.148 -1.937 15.651 1.00 72.75 83 ALA A C 1
ATOM 703 O O . ALA A 1 83 ? 1.128 -2.491 15.217 1.00 72.75 83 ALA A O 1
ATOM 704 N N . ASP A 1 84 ? 2.122 -1.105 16.686 1.00 81.25 84 ASP A N 1
ATOM 705 C CA . ASP A 1 84 ? 0.855 -0.669 17.267 1.00 81.25 84 ASP A CA 1
ATOM 706 C C . ASP A 1 84 ? 0.109 0.275 16.300 1.00 81.25 84 ASP A C 1
ATOM 708 O O . ASP A 1 84 ? 0.649 0.716 15.282 1.00 81.25 84 ASP A O 1
ATOM 712 N N . THR A 1 85 ? -1.168 0.556 16.567 1.00 78.62 85 THR A N 1
ATOM 713 C CA . THR A 1 85 ? -2.008 1.373 15.673 1.00 78.62 85 THR A CA 1
ATOM 714 C C . THR A 1 85 ? -1.463 2.792 15.479 1.00 78.62 85 THR A C 1
ATOM 716 O O . THR A 1 85 ? -1.603 3.342 14.385 1.00 78.62 85 THR A O 1
ATOM 719 N N . SER A 1 86 ? -0.845 3.378 16.511 1.00 83.06 86 SER A N 1
ATOM 720 C CA . SER A 1 86 ? -0.310 4.744 16.478 1.00 83.06 86 SER A CA 1
ATOM 721 C C . SER A 1 86 ? 0.971 4.798 15.649 1.00 83.06 86 SER A C 1
ATOM 723 O O . SER A 1 86 ? 1.067 5.579 14.703 1.00 83.06 86 SER A O 1
ATOM 725 N N . GLU A 1 87 ? 1.914 3.900 15.931 1.00 85.50 87 GLU A N 1
ATOM 726 C CA . GLU A 1 87 ? 3.146 3.708 15.167 1.00 85.50 87 GLU A CA 1
ATOM 727 C C . GLU A 1 87 ? 2.821 3.427 13.694 1.00 85.50 87 GLU A C 1
ATOM 729 O O . GLU A 1 87 ? 3.405 4.024 12.791 1.00 85.50 87 GLU A O 1
ATOM 734 N N . TYR A 1 88 ? 1.830 2.573 13.422 1.00 85.94 88 TYR A N 1
ATOM 735 C CA . TYR A 1 88 ? 1.432 2.241 12.056 1.00 85.94 88 TYR A CA 1
ATOM 736 C C . TYR A 1 88 ? 0.890 3.453 11.281 1.00 85.94 88 TYR A C 1
ATOM 738 O O . TYR A 1 88 ? 1.212 3.632 10.104 1.00 85.94 88 TYR A O 1
ATOM 746 N N . GLN A 1 89 ? 0.106 4.317 11.931 1.00 84.62 89 GLN A N 1
ATOM 747 C CA . GLN A 1 89 ? -0.385 5.561 11.328 1.00 84.62 89 GLN A CA 1
ATOM 748 C C . GLN A 1 89 ? 0.745 6.562 11.054 1.00 84.62 89 GLN A C 1
ATOM 750 O O . GLN A 1 89 ? 0.758 7.208 9.999 1.00 84.62 89 GLN A O 1
ATOM 755 N N . GLU A 1 90 ? 1.716 6.677 11.961 1.00 87.75 90 GLU A N 1
ATOM 756 C CA . GLU A 1 90 ? 2.899 7.517 11.760 1.00 87.75 90 GLU A CA 1
ATOM 757 C C . GLU A 1 90 ? 3.750 7.022 10.584 1.00 87.75 90 GLU A C 1
ATOM 759 O O . GLU A 1 90 ? 4.155 7.819 9.731 1.00 87.75 90 GLU A O 1
ATOM 764 N N . LEU A 1 91 ? 3.956 5.704 10.484 1.00 88.44 91 LEU A N 1
ATOM 765 C CA . LEU A 1 91 ? 4.665 5.072 9.371 1.00 88.44 91 LEU A CA 1
ATOM 766 C C . LEU A 1 91 ? 3.958 5.314 8.033 1.00 88.44 91 LEU A C 1
ATOM 768 O O . LEU A 1 91 ? 4.614 5.691 7.060 1.00 88.44 91 LEU A O 1
ATOM 772 N N . LEU A 1 92 ? 2.629 5.163 7.984 1.00 86.94 92 LEU A N 1
ATOM 773 C CA . LEU A 1 92 ? 1.825 5.467 6.796 1.00 86.94 92 LEU A CA 1
ATOM 774 C C . LEU A 1 92 ? 1.953 6.938 6.389 1.00 86.94 92 LEU A C 1
ATOM 776 O O . LEU A 1 92 ? 2.202 7.247 5.224 1.00 86.94 92 LEU A O 1
ATOM 780 N N . THR A 1 93 ? 1.842 7.852 7.351 1.00 87.75 93 THR A N 1
ATOM 781 C CA . THR A 1 93 ? 1.966 9.294 7.100 1.00 87.75 93 THR A CA 1
ATOM 782 C C . THR A 1 93 ? 3.355 9.646 6.565 1.00 87.75 93 THR A C 1
ATOM 784 O O . THR A 1 93 ? 3.490 10.418 5.613 1.00 87.75 93 THR A O 1
ATOM 787 N N . GLY A 1 94 ? 4.403 9.067 7.158 1.00 87.56 94 GLY A N 1
ATOM 788 C CA . GLY A 1 94 ? 5.778 9.223 6.695 1.00 87.56 94 GLY A CA 1
ATOM 789 C C . GLY A 1 94 ? 5.981 8.685 5.280 1.00 87.56 94 GLY A C 1
ATOM 790 O O . GLY A 1 94 ? 6.663 9.332 4.483 1.00 87.56 94 GLY A O 1
ATOM 791 N N . PHE A 1 95 ? 5.366 7.542 4.967 1.00 87.56 95 PHE A N 1
ATOM 792 C CA . PHE A 1 95 ? 5.444 6.887 3.663 1.00 87.56 95 PHE A CA 1
ATOM 793 C C . PHE A 1 95 ? 4.857 7.770 2.560 1.00 87.56 95 PHE A C 1
ATOM 795 O O . PHE A 1 95 ? 5.574 8.110 1.620 1.00 87.56 95 PHE A O 1
ATOM 802 N N . TYR A 1 96 ? 3.616 8.241 2.705 1.00 83.81 96 TYR A N 1
ATOM 803 C CA . TYR A 1 96 ? 2.989 9.078 1.674 1.00 83.81 96 TYR A CA 1
ATOM 804 C C . TYR A 1 96 ? 3.691 10.418 1.482 1.00 83.81 96 TYR A C 1
ATOM 806 O O . TYR A 1 96 ? 3.864 10.853 0.349 1.00 83.81 96 TYR A O 1
ATOM 814 N N . ARG A 1 97 ? 4.174 11.048 2.561 1.00 86.69 97 ARG A N 1
ATOM 815 C CA . ARG A 1 97 ? 4.975 12.279 2.443 1.00 86.69 97 ARG A CA 1
ATOM 816 C C . ARG A 1 97 ? 6.266 12.071 1.658 1.00 86.69 97 ARG A C 1
ATOM 818 O O . ARG A 1 97 ? 6.748 13.011 1.039 1.00 86.69 97 ARG A O 1
ATOM 825 N N . SER A 1 98 ? 6.866 10.887 1.739 1.00 85.44 98 SER A N 1
ATOM 826 C CA . SER A 1 98 ? 8.058 10.559 0.957 1.00 85.44 98 SER A CA 1
ATOM 827 C C . SER A 1 98 ? 7.727 10.215 -0.493 1.00 85.44 98 SER A C 1
ATOM 829 O O . SER A 1 98 ? 8.468 10.632 -1.375 1.00 85.44 98 SER A O 1
ATOM 831 N N . MET A 1 99 ? 6.604 9.535 -0.747 1.00 79.94 99 MET A N 1
ATOM 832 C CA . MET A 1 99 ? 6.106 9.291 -2.107 1.00 79.94 99 MET A CA 1
ATOM 833 C C . MET A 1 99 ? 5.789 10.599 -2.845 1.00 79.94 99 MET A C 1
ATOM 835 O O . MET A 1 99 ? 6.196 10.758 -3.988 1.00 79.94 99 MET A O 1
ATOM 839 N N . ASP A 1 100 ? 5.135 11.555 -2.178 1.00 82.19 100 ASP A N 1
ATOM 840 C CA . ASP A 1 100 ? 4.785 12.874 -2.736 1.00 82.19 100 ASP A CA 1
ATOM 841 C C . ASP A 1 100 ? 6.021 13.694 -3.144 1.00 82.19 100 ASP A C 1
ATOM 843 O O . ASP A 1 100 ? 6.003 14.425 -4.122 1.00 82.19 100 ASP A O 1
ATOM 847 N N . ARG A 1 101 ? 7.141 13.524 -2.433 1.00 80.75 101 ARG A N 1
ATOM 848 C CA . ARG A 1 101 ? 8.427 14.172 -2.760 1.00 80.75 101 ARG A CA 1
ATOM 849 C C . ARG A 1 101 ? 9.210 13.475 -3.869 1.00 80.75 101 ARG A C 1
ATOM 851 O O . ARG A 1 101 ? 10.271 13.969 -4.253 1.00 80.75 101 ARG A O 1
ATOM 858 N N . LEU A 1 102 ? 8.764 12.289 -4.272 1.00 73.06 102 LEU A N 1
ATOM 859 C CA . LEU A 1 102 ? 9.381 11.492 -5.323 1.00 73.06 102 LEU A CA 1
ATOM 860 C C . LEU A 1 102 ? 8.657 11.660 -6.674 1.00 73.06 102 LEU A C 1
ATOM 862 O O . LEU A 1 102 ? 9.261 11.353 -7.700 1.00 73.06 102 LEU A O 1
ATOM 866 N N . ALA A 1 103 ? 7.399 12.120 -6.658 1.00 64.69 103 ALA A N 1
ATOM 867 C CA . ALA A 1 103 ? 6.592 12.466 -7.833 1.00 64.69 103 ALA A CA 1
ATOM 868 C C . ALA A 1 103 ? 6.954 13.852 -8.396 1.00 64.69 103 ALA A C 1
ATOM 870 O O . ALA A 1 103 ? 6.843 14.009 -9.633 1.00 64.69 103 ALA A O 1
#

Solvent-accessible surface area (backbone atoms only — not comparable to full-atom values): 5610 Å² total; per-residue (Å²): 116,73,66,61,56,52,51,51,51,52,52,53,51,50,51,52,54,46,51,54,52,36,52,50,24,47,52,43,36,74,66,39,90,47,70,66,51,28,51,53,20,49,50,48,36,28,55,41,35,56,55,47,54,76,43,41,82,68,66,38,62,90,80,46,58,67,44,40,53,49,37,48,52,37,34,60,58,61,53,46,89,78,64,50,77,65,59,47,52,52,44,51,54,54,34,52,60,33,49,64,74,65,109